Protein AF-A0A530RA92-F1 (afdb_monomer_lite)

Foldseek 3Di:
DPDDPDADADPVRHHDPCLVPCVVVLLVVLCVVVVNDPVSSVVLCVQQQQDPVVSDRDCCGCVNPNDPVVSVD

Sequence (73 aa):
MAEIKGILFDKDGTLVDFNATWLGVADFMAMDASEGDRWKADRLLAAAGYDFATKRFKPDSIFASGTNMDVVE

Secondary structure (DSSP, 8-state):
-------PPPTTS----HHHHHHHHHHHHHHHHTTT-HHHHHHHHHHTTEETTTTEE-TT-HHHH--HHHHH-

pLDDT: mean 92.28, std 5.75, range [62.91, 98.62]

Radius of gyration: 13.35 Å; chains: 1; bounding box: 33×20×35 Å

Structure (mmCIF, N/CA/C/O backbone):
data_AF-A0A530RA92-F1
#
_entry.id   AF-A0A530RA92-F1
#
loop_
_atom_site.group_PDB
_atom_site.id
_atom_site.type_symbol
_atom_site.label_atom_id
_atom_site.label_alt_id
_atom_site.label_comp_id
_atom_site.label_asym_id
_atom_site.label_entity_id
_atom_site.label_seq_id
_atom_site.pdbx_PDB_ins_code
_atom_site.Cartn_x
_atom_site.Cartn_y
_atom_site.Cartn_z
_atom_site.occupancy
_atom_site.B_iso_or_equiv
_atom_site.auth_seq_id
_atom_site.auth_comp_id
_atom_site.auth_asym_id
_atom_site.auth_atom_id
_atom_site.pdbx_PDB_model_num
ATOM 1 N N . MET A 1 1 ? -21.664 3.949 6.845 1.00 62.91 1 MET A N 1
ATOM 2 C CA . MET A 1 1 ? -20.307 3.839 7.425 1.00 62.91 1 MET A CA 1
ATOM 3 C C . MET A 1 1 ? -20.206 2.499 8.116 1.00 62.91 1 MET A C 1
ATOM 5 O O . MET A 1 1 ? -21.152 2.137 8.804 1.00 62.91 1 MET A O 1
ATOM 9 N N . ALA A 1 2 ? -19.122 1.756 7.894 1.00 78.50 2 ALA A N 1
ATOM 10 C CA . ALA A 1 2 ? -18.836 0.589 8.721 1.00 78.50 2 ALA A CA 1
ATOM 11 C C . ALA A 1 2 ? -18.459 1.063 10.133 1.00 78.50 2 ALA A C 1
ATOM 13 O O . ALA A 1 2 ? -17.841 2.117 10.284 1.00 78.50 2 ALA A O 1
ATOM 14 N N . GLU A 1 3 ? -18.864 0.311 11.149 1.00 93.31 3 GLU A N 1
ATOM 15 C CA . GLU A 1 3 ? -18.524 0.598 12.540 1.00 93.31 3 GLU A CA 1
ATOM 16 C C . GLU A 1 3 ? -17.007 0.464 12.757 1.00 93.31 3 GLU A C 1
ATOM 18 O O . GLU A 1 3 ? -16.396 -0.527 12.345 1.00 93.31 3 GLU A O 1
ATOM 23 N N . ILE A 1 4 ? -16.388 1.476 13.375 1.00 89.62 4 ILE A N 1
ATOM 24 C CA . ILE A 1 4 ? -14.952 1.471 13.678 1.00 89.62 4 ILE A CA 1
ATOM 25 C C . ILE A 1 4 ? -14.718 0.535 14.864 1.00 89.62 4 ILE A C 1
ATOM 27 O O . ILE A 1 4 ? -15.149 0.819 15.977 1.00 89.62 4 ILE A O 1
ATOM 31 N N . LYS A 1 5 ? -14.006 -0.572 14.627 1.00 92.25 5 LYS A N 1
ATOM 32 C CA . LYS A 1 5 ? -13.690 -1.578 15.658 1.00 92.25 5 LYS A CA 1
ATOM 33 C C . LYS A 1 5 ? -12.409 -1.282 16.443 1.00 92.25 5 LYS A C 1
ATOM 35 O O . LYS A 1 5 ? -12.169 -1.905 17.470 1.00 92.25 5 LYS A O 1
ATOM 40 N N . GLY A 1 6 ? -11.578 -0.367 15.950 1.00 90.56 6 GLY A N 1
ATOM 41 C CA . GLY A 1 6 ? -10.299 -0.011 16.554 1.00 90.56 6 GLY A CA 1
ATOM 42 C C . GLY A 1 6 ? -9.567 1.061 15.752 1.00 90.56 6 GLY A C 1
ATOM 43 O O . GLY A 1 6 ? -9.909 1.322 14.598 1.00 90.56 6 GLY A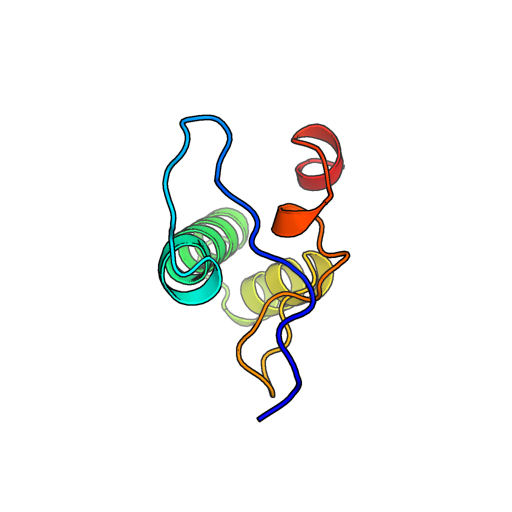 O 1
ATOM 44 N N . ILE A 1 7 ? -8.569 1.678 16.382 1.00 90.19 7 ILE A N 1
ATOM 45 C CA . ILE A 1 7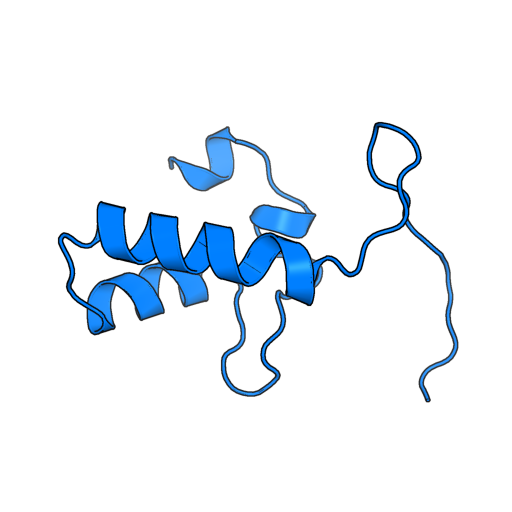 ? -7.673 2.670 15.780 1.00 90.19 7 ILE A CA 1
ATOM 46 C C . ILE A 1 7 ? -6.247 2.170 15.991 1.00 90.19 7 ILE A C 1
ATOM 48 O O . ILE A 1 7 ? -5.879 1.824 17.114 1.00 90.19 7 ILE A O 1
ATOM 52 N N . LEU A 1 8 ? -5.465 2.127 14.915 1.00 87.50 8 LEU A N 1
ATOM 53 C CA . LEU A 1 8 ? -4.046 1.802 14.963 1.00 87.50 8 LEU A CA 1
ATOM 54 C C . LEU A 1 8 ? -3.241 3.100 14.891 1.00 87.50 8 LEU A C 1
ATOM 56 O O . LEU A 1 8 ? -3.494 3.937 14.026 1.00 87.50 8 LEU A O 1
ATOM 60 N N . PHE A 1 9 ? -2.284 3.247 15.800 1.00 90.56 9 PHE A N 1
ATOM 61 C CA . PHE A 1 9 ? -1.292 4.312 15.757 1.00 90.56 9 PHE A CA 1
ATOM 62 C C . PHE A 1 9 ? -0.003 3.756 15.167 1.00 90.56 9 PHE A C 1
ATOM 64 O O . PHE A 1 9 ? 0.335 2.595 15.406 1.00 90.56 9 PHE A O 1
ATOM 71 N N . ASP A 1 10 ? 0.713 4.589 14.417 1.00 87.62 10 ASP A N 1
ATOM 72 C CA . ASP A 1 10 ? 2.078 4.273 14.009 1.00 87.62 10 ASP A CA 1
ATOM 73 C C . ASP A 1 10 ? 2.983 4.074 15.242 1.00 87.62 10 ASP A C 1
ATOM 75 O O . ASP A 1 10 ? 2.639 4.505 16.348 1.00 87.62 10 ASP A O 1
ATOM 79 N N . LYS A 1 11 ? 4.151 3.443 15.069 1.00 86.69 11 LYS A N 1
ATOM 80 C CA . LYS A 1 11 ? 5.075 3.082 16.163 1.00 86.69 11 LYS A CA 1
ATOM 81 C C . LYS A 1 11 ? 5.458 4.261 17.069 1.00 86.69 11 LYS A C 1
ATOM 83 O O . LYS A 1 11 ? 5.743 4.056 18.244 1.00 86.69 11 LYS A O 1
ATOM 88 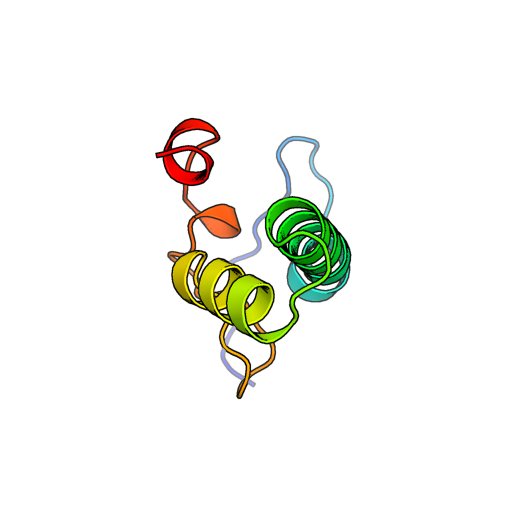N N . ASP A 1 12 ? 5.438 5.480 16.528 1.00 90.81 12 ASP A N 1
ATOM 89 C CA . ASP A 1 12 ? 5.775 6.717 17.242 1.00 90.81 12 ASP A CA 1
ATOM 90 C C . ASP A 1 12 ? 4.536 7.420 17.846 1.00 90.81 12 ASP A C 1
ATOM 92 O O . ASP A 1 12 ? 4.629 8.538 18.348 1.00 90.81 12 ASP A O 1
ATOM 96 N N . GLY A 1 13 ? 3.361 6.783 17.803 1.00 92.62 13 GLY A N 1
ATOM 97 C CA . GLY A 1 13 ? 2.097 7.310 18.331 1.00 92.62 13 GLY A CA 1
ATOM 98 C C . GLY A 1 13 ? 1.346 8.242 17.375 1.00 92.62 13 GLY A C 1
ATOM 99 O O . GLY A 1 13 ? 0.389 8.898 17.785 1.00 92.62 13 GLY A O 1
ATOM 100 N N . THR A 1 14 ? 1.753 8.316 16.105 1.00 93.19 14 THR A N 1
ATOM 101 C CA . THR A 1 14 ? 1.142 9.224 15.122 1.00 93.19 14 THR A CA 1
ATOM 102 C C . THR A 1 14 ? -0.102 8.595 14.494 1.00 93.19 14 THR A C 1
ATOM 104 O O . THR A 1 14 ? -0.065 7.462 14.012 1.00 93.19 14 THR A O 1
ATOM 107 N N . LEU A 1 15 ? -1.208 9.344 14.469 1.00 93.38 15 LEU A N 1
ATOM 108 C CA . LEU A 1 15 ? -2.394 8.997 13.687 1.00 93.38 15 LEU A CA 1
ATOM 109 C C . LEU A 1 15 ? -2.273 9.606 12.287 1.00 93.38 15 LEU A C 1
ATOM 111 O O . LEU A 1 15 ? -2.239 10.828 12.143 1.00 93.38 15 LEU A O 1
ATOM 115 N N . VAL A 1 16 ? -2.231 8.757 11.264 1.00 90.19 16 VAL A N 1
ATOM 116 C CA . VAL A 1 16 ? -2.127 9.169 9.857 1.00 90.19 16 VAL A CA 1
ATOM 117 C C . VAL A 1 16 ? -3.227 8.530 9.020 1.00 90.19 16 VAL A C 1
ATOM 119 O O . VAL A 1 16 ? -3.693 7.429 9.319 1.00 90.19 16 VAL A O 1
ATOM 122 N N . ASP A 1 17 ? -3.614 9.188 7.926 1.00 92.00 17 ASP A N 1
ATOM 123 C CA . ASP A 1 17 ? -4.307 8.485 6.848 1.00 92.00 17 ASP A CA 1
ATOM 124 C C . ASP A 1 17 ? -3.277 7.662 6.072 1.00 92.00 17 ASP A C 1
ATOM 126 O O . ASP A 1 17 ? -2.576 8.168 5.196 1.00 92.00 17 ASP A O 1
ATOM 130 N N . PHE A 1 18 ? -3.197 6.375 6.409 1.00 91.38 18 PHE A N 1
ATOM 131 C CA . PHE A 1 18 ? -2.242 5.449 5.811 1.00 91.38 18 PHE A CA 1
ATOM 132 C C . PHE A 1 18 ? -2.255 5.483 4.276 1.00 91.38 18 PHE A C 1
ATOM 134 O O . PHE A 1 18 ? -1.193 5.540 3.664 1.00 91.38 18 PHE A O 1
ATOM 141 N N . ASN A 1 19 ? -3.432 5.491 3.636 1.00 91.75 19 ASN A N 1
ATOM 142 C CA . ASN A 1 19 ? -3.494 5.420 2.172 1.00 91.75 19 ASN A CA 1
ATOM 143 C C . ASN A 1 19 ? -3.050 6.740 1.540 1.00 91.75 19 ASN A C 1
ATOM 145 O O . ASN A 1 19 ? -2.325 6.720 0.549 1.00 91.75 19 ASN A O 1
ATOM 149 N N . ALA A 1 20 ? -3.447 7.878 2.117 1.00 91.31 20 ALA A N 1
ATOM 150 C CA . ALA A 1 20 ? -3.038 9.187 1.614 1.00 91.31 20 ALA A CA 1
ATOM 151 C C . ALA A 1 20 ? -1.530 9.439 1.791 1.00 91.31 20 ALA A C 1
ATOM 153 O O . ALA A 1 20 ? -0.924 10.112 0.960 1.00 91.31 20 ALA A O 1
ATOM 154 N N . THR A 1 21 ? -0.921 8.892 2.846 1.00 90.69 21 THR A N 1
ATOM 155 C CA . THR A 1 21 ? 0.511 9.057 3.127 1.00 90.69 21 THR A CA 1
ATOM 156 C C . THR A 1 21 ? 1.384 8.077 2.342 1.00 90.69 21 THR A C 1
ATOM 158 O O . THR A 1 21 ? 2.373 8.493 1.742 1.00 90.69 21 THR A O 1
ATOM 161 N N . TRP A 1 22 ? 1.036 6.788 2.314 1.00 91.19 22 TRP A N 1
ATOM 162 C CA . TRP A 1 22 ? 1.926 5.745 1.788 1.00 91.19 22 TRP A CA 1
ATOM 163 C C . TRP A 1 22 ? 1.781 5.481 0.292 1.00 91.19 22 TRP A C 1
ATOM 165 O O . TRP A 1 22 ? 2.747 5.045 -0.332 1.00 91.19 22 TRP A O 1
ATOM 175 N N . LEU A 1 23 ? 0.627 5.776 -0.318 1.00 93.31 23 LEU A N 1
ATOM 176 C CA . LEU A 1 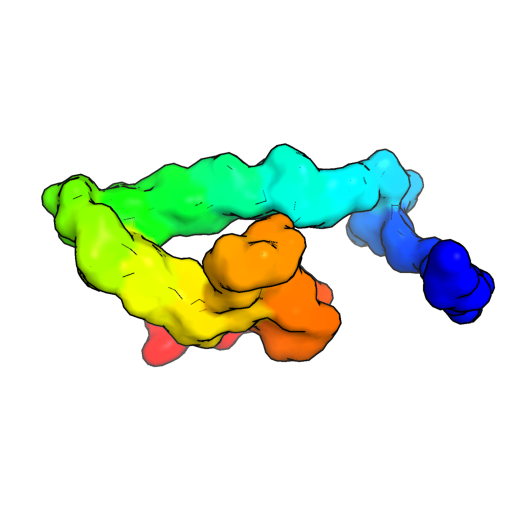23 ? 0.419 5.496 -1.743 1.00 93.31 23 LEU A CA 1
ATOM 177 C C . LEU A 1 23 ? 1.423 6.230 -2.638 1.00 93.31 23 LEU A C 1
ATOM 179 O O . LEU A 1 23 ? 1.981 5.622 -3.543 1.00 93.31 23 LEU A O 1
ATOM 183 N N . GLY A 1 24 ? 1.674 7.518 -2.385 1.00 94.56 24 GLY A N 1
ATOM 184 C CA . GLY A 1 24 ? 2.608 8.296 -3.204 1.00 94.56 24 GLY A CA 1
ATOM 185 C C . GLY A 1 24 ? 4.036 7.748 -3.154 1.00 94.56 24 GLY A C 1
ATOM 186 O O . GLY A 1 24 ? 4.707 7.684 -4.180 1.00 94.56 24 GLY A O 1
ATOM 187 N N . VAL A 1 25 ? 4.478 7.299 -1.975 1.00 93.00 25 VAL A N 1
ATOM 188 C CA . VAL A 1 25 ? 5.798 6.680 -1.792 1.00 93.00 25 VAL A CA 1
ATOM 189 C C . VAL A 1 25 ? 5.861 5.327 -2.498 1.00 93.00 25 VAL A C 1
ATOM 191 O O . VAL A 1 25 ? 6.804 5.078 -3.243 1.00 93.00 25 VAL A O 1
ATOM 194 N N . ALA A 1 26 ? 4.846 4.478 -2.317 1.00 94.31 26 ALA A N 1
ATOM 195 C CA . ALA A 1 26 ? 4.786 3.168 -2.958 1.00 94.31 26 ALA A CA 1
ATOM 196 C C . ALA A 1 26 ? 4.777 3.279 -4.491 1.00 94.31 26 ALA A C 1
ATOM 198 O O . ALA A 1 26 ? 5.492 2.540 -5.162 1.00 94.31 26 ALA A O 1
ATOM 199 N N . ASP A 1 27 ? 4.008 4.220 -5.045 1.00 96.44 27 ASP A N 1
ATOM 200 C CA . ASP A 1 27 ? 3.946 4.452 -6.488 1.00 96.44 27 ASP A CA 1
ATOM 201 C C . ASP A 1 27 ? 5.279 4.960 -7.044 1.00 96.44 27 ASP A C 1
ATOM 203 O O . ASP A 1 27 ? 5.766 4.448 -8.050 1.00 96.44 27 ASP A O 1
ATOM 207 N N . PHE A 1 28 ? 5.916 5.905 -6.346 1.00 96.94 28 PHE A N 1
ATOM 208 C CA . PHE A 1 28 ? 7.248 6.389 -6.700 1.00 96.94 28 PHE A CA 1
ATOM 209 C C . PHE A 1 28 ? 8.282 5.253 -6.714 1.00 96.94 28 PHE A C 1
ATOM 211 O O . PHE A 1 28 ? 9.000 5.095 -7.700 1.00 96.94 28 PHE A O 1
ATOM 218 N N . MET A 1 29 ? 8.322 4.429 -5.663 1.00 94.44 29 MET A N 1
ATOM 219 C CA . MET A 1 29 ? 9.246 3.293 -5.576 1.00 94.44 29 MET A CA 1
ATOM 220 C C . MET A 1 29 ? 8.968 2.243 -6.655 1.00 94.44 29 MET A C 1
ATOM 222 O O . MET A 1 29 ? 9.903 1.716 -7.251 1.00 94.44 29 MET A O 1
ATOM 226 N N . ALA A 1 30 ? 7.696 1.956 -6.945 1.00 96.00 30 ALA A N 1
ATOM 227 C CA . ALA A 1 30 ? 7.320 1.016 -7.996 1.00 96.00 30 ALA A CA 1
ATOM 228 C C . ALA A 1 30 ? 7.727 1.520 -9.388 1.00 96.00 30 ALA A C 1
ATOM 230 O O . ALA A 1 30 ? 8.178 0.726 -10.213 1.00 96.00 30 ALA A O 1
ATOM 231 N N . MET A 1 31 ? 7.594 2.824 -9.649 1.00 98.31 31 MET A N 1
ATOM 232 C CA . MET A 1 31 ? 8.030 3.451 -10.900 1.00 98.31 31 MET A CA 1
ATOM 233 C C . MET A 1 31 ? 9.550 3.426 -11.058 1.00 98.31 31 MET A C 1
ATOM 235 O O . MET A 1 31 ? 10.031 3.108 -12.145 1.00 98.31 31 MET A O 1
ATOM 239 N N . ASP A 1 32 ? 10.293 3.715 -9.990 1.00 97.81 32 ASP A N 1
ATOM 240 C CA . ASP A 1 32 ? 11.758 3.653 -9.978 1.00 97.81 32 ASP A CA 1
ATOM 241 C C . ASP A 1 32 ? 12.254 2.218 -10.222 1.00 97.81 32 ASP A C 1
ATOM 243 O O . ASP A 1 32 ? 12.998 1.965 -11.168 1.00 97.81 32 ASP A O 1
ATOM 247 N N . ALA A 1 33 ? 11.717 1.245 -9.476 1.00 95.06 33 ALA A N 1
ATOM 248 C CA . ALA A 1 33 ? 12.027 -0.179 -9.637 1.00 95.06 33 ALA A CA 1
ATOM 249 C C . ALA A 1 33 ? 11.612 -0.751 -11.005 1.00 95.06 33 ALA A C 1
ATOM 251 O O . ALA A 1 33 ? 12.118 -1.787 -11.434 1.00 95.06 33 ALA A O 1
ATOM 252 N N . SER A 1 34 ? 10.680 -0.088 -11.690 1.00 97.94 34 SER A N 1
ATOM 253 C CA . SER A 1 34 ? 10.208 -0.470 -13.023 1.00 97.94 34 SER A CA 1
ATOM 254 C C . SER A 1 34 ? 10.898 0.286 -14.156 1.00 97.94 34 SER A C 1
ATOM 256 O O . SER A 1 34 ? 10.479 0.142 -15.305 1.00 97.94 34 SER A O 1
ATOM 258 N N . GLU A 1 35 ? 11.915 1.101 -13.861 1.00 98.00 35 GLU A N 1
ATOM 259 C CA . GLU A 1 35 ? 12.623 1.933 -14.845 1.00 98.00 35 GLU A CA 1
ATOM 260 C C . GLU A 1 35 ? 11.665 2.838 -15.650 1.00 98.00 35 GLU A C 1
ATOM 262 O O . GLU A 1 35 ? 11.824 3.055 -16.852 1.00 98.00 35 GLU A O 1
ATOM 267 N N . GLY A 1 36 ? 10.622 3.353 -14.993 1.00 98.06 36 GLY A N 1
ATOM 268 C CA . GLY A 1 36 ? 9.611 4.215 -15.610 1.00 98.06 36 GLY A CA 1
ATOM 269 C C . GLY A 1 36 ? 8.469 3.485 -16.332 1.00 98.06 36 GLY A C 1
ATOM 270 O O . GLY A 1 36 ? 7.558 4.140 -16.841 1.00 98.06 36 GLY A O 1
ATOM 271 N N . ASP A 1 37 ? 8.465 2.150 -16.374 1.00 98.62 37 ASP A N 1
ATOM 272 C CA . ASP A 1 37 ? 7.388 1.364 -16.986 1.00 98.62 37 ASP A CA 1
ATOM 273 C C . ASP A 1 37 ? 6.165 1.263 -16.058 1.00 98.62 37 ASP A C 1
ATOM 275 O O . ASP A 1 37 ? 6.140 0.496 -15.092 1.00 98.62 37 ASP A O 1
ATOM 279 N N . ARG A 1 38 ? 5.106 2.012 -16.394 1.00 98.25 38 ARG A N 1
ATOM 280 C CA . ARG A 1 38 ? 3.846 2.042 -15.634 1.00 98.25 38 ARG A CA 1
ATOM 281 C C . ARG A 1 38 ? 3.191 0.670 -15.492 1.00 98.25 38 ARG A C 1
ATOM 283 O O . ARG A 1 38 ? 2.646 0.369 -14.435 1.00 98.25 38 ARG A O 1
ATOM 290 N N . TRP A 1 39 ? 3.227 -0.167 -16.529 1.00 98.25 39 TRP A N 1
ATOM 291 C CA . TRP A 1 39 ? 2.568 -1.473 -16.475 1.00 98.25 39 TRP A CA 1
ATOM 292 C C . TRP A 1 39 ? 3.276 -2.401 -15.488 1.00 98.25 39 TRP A C 1
ATOM 294 O O . TRP A 1 39 ? 2.622 -3.106 -14.717 1.00 98.25 39 TRP A O 1
ATOM 304 N N . LYS A 1 40 ? 4.612 -2.377 -15.463 1.00 98.38 40 LYS A N 1
ATOM 305 C CA . LYS A 1 40 ? 5.389 -3.105 -14.450 1.00 98.38 40 LYS A CA 1
ATOM 306 C C . LYS A 1 40 ? 5.155 -2.537 -13.052 1.00 98.38 40 LYS A C 1
ATOM 308 O O . LYS A 1 40 ? 4.907 -3.318 -12.135 1.00 98.38 40 LYS A O 1
ATOM 313 N N . ALA A 1 41 ? 5.129 -1.213 -12.904 1.00 98.25 41 ALA A N 1
ATOM 314 C CA . ALA A 1 41 ? 4.883 -0.565 -11.619 1.00 98.25 41 ALA A CA 1
ATOM 315 C C . ALA A 1 41 ? 3.504 -0.935 -11.053 1.00 98.25 41 ALA A C 1
ATOM 317 O O . ALA A 1 41 ? 3.385 -1.286 -9.880 1.00 98.25 41 ALA A O 1
ATOM 318 N N . ASP A 1 42 ? 2.470 -0.967 -11.898 1.00 98.06 42 ASP A N 1
ATOM 319 C CA . ASP A 1 42 ? 1.131 -1.406 -11.495 1.00 98.06 42 ASP A CA 1
ATOM 320 C C . ASP A 1 42 ? 1.115 -2.856 -11.020 1.00 98.06 42 ASP A C 1
ATOM 322 O O . ASP A 1 42 ? 0.427 -3.190 -10.054 1.00 98.06 42 ASP A O 1
ATOM 326 N N . ARG A 1 43 ? 1.897 -3.727 -11.665 1.00 97.62 43 ARG A N 1
ATOM 327 C CA . ARG A 1 43 ? 2.034 -5.120 -11.230 1.00 97.62 43 ARG A CA 1
ATOM 328 C C . ARG A 1 43 ? 2.744 -5.240 -9.888 1.00 97.62 43 ARG A C 1
ATOM 330 O O . ARG A 1 43 ? 2.310 -6.061 -9.083 1.00 97.62 43 ARG A O 1
ATOM 337 N N . LEU A 1 44 ? 3.778 -4.437 -9.638 1.00 95.81 44 LEU A N 1
ATOM 338 C CA . LEU A 1 44 ? 4.451 -4.384 -8.336 1.00 95.81 44 LEU A CA 1
ATOM 339 C C . LEU A 1 44 ? 3.490 -3.903 -7.245 1.00 95.81 44 LEU A C 1
ATOM 341 O O . LEU A 1 44 ? 3.377 -4.544 -6.206 1.00 95.81 44 LEU A O 1
ATOM 345 N N . LEU A 1 45 ? 2.724 -2.840 -7.500 1.00 96.25 45 LEU A N 1
ATOM 346 C CA . LEU A 1 45 ? 1.721 -2.343 -6.555 1.00 96.25 45 LEU A CA 1
ATOM 347 C C . LEU A 1 45 ? 0.618 -3.369 -6.284 1.00 96.25 45 LEU A C 1
ATOM 349 O O . LEU A 1 45 ? 0.235 -3.574 -5.133 1.00 96.25 45 LEU A O 1
ATOM 353 N N . ALA A 1 46 ? 0.120 -4.042 -7.324 1.00 96.44 46 ALA A N 1
ATOM 354 C CA . ALA A 1 46 ? -0.880 -5.093 -7.171 1.00 96.44 46 ALA A CA 1
ATOM 355 C C . ALA A 1 46 ? -0.341 -6.278 -6.352 1.00 96.44 46 ALA A C 1
ATOM 357 O O . ALA A 1 46 ? -1.051 -6.790 -5.485 1.00 96.44 46 ALA A O 1
ATOM 358 N N . ALA A 1 47 ? 0.912 -6.684 -6.589 1.00 94.38 47 ALA A N 1
ATOM 359 C CA . ALA A 1 47 ? 1.593 -7.716 -5.807 1.00 94.38 47 ALA A CA 1
ATOM 360 C C . ALA A 1 47 ? 1.792 -7.285 -4.346 1.00 94.38 47 ALA A C 1
ATOM 362 O O . ALA A 1 47 ? 1.550 -8.074 -3.437 1.00 94.38 47 ALA A O 1
ATOM 363 N N . ALA A 1 48 ? 2.101 -6.007 -4.117 1.00 93.81 48 ALA A N 1
ATOM 364 C CA . ALA A 1 48 ? 2.178 -5.408 -2.789 1.00 93.81 48 ALA A CA 1
ATOM 365 C C . ALA A 1 48 ? 0.807 -5.240 -2.102 1.00 93.81 48 ALA A C 1
ATOM 367 O O . ALA A 1 48 ? 0.739 -4.785 -0.963 1.00 93.81 48 ALA A O 1
ATOM 368 N N . GLY A 1 49 ? -0.297 -5.608 -2.762 1.00 95.25 49 GLY A N 1
ATOM 369 C CA . GLY A 1 49 ? -1.641 -5.593 -2.188 1.00 95.25 49 GLY A CA 1
ATOM 370 C C . GLY A 1 49 ? -2.407 -4.284 -2.379 1.00 95.25 49 GLY A C 1
ATOM 371 O O . GLY A 1 49 ? -3.398 -4.066 -1.680 1.00 95.25 49 GLY A O 1
ATOM 372 N N . TYR A 1 50 ? -1.990 -3.419 -3.307 1.00 96.56 50 TYR A N 1
ATOM 373 C CA . TYR A 1 50 ? -2.777 -2.255 -3.711 1.00 96.56 50 TYR A CA 1
ATOM 374 C C . TYR A 1 50 ? -3.954 -2.668 -4.604 1.00 96.56 50 TYR A C 1
ATOM 376 O O . TYR A 1 50 ? -3.790 -3.375 -5.599 1.00 96.56 50 TYR A O 1
ATOM 384 N N . ASP A 1 51 ? -5.153 -2.205 -4.263 1.00 96.25 51 ASP A N 1
ATOM 385 C CA . ASP A 1 51 ? -6.355 -2.356 -5.073 1.00 96.25 51 ASP A CA 1
ATOM 386 C C . ASP A 1 51 ? -6.674 -1.036 -5.785 1.00 96.25 51 ASP A C 1
ATOM 388 O O . ASP A 1 51 ? -7.094 -0.051 -5.173 1.00 96.25 51 ASP A O 1
ATOM 392 N N . PHE A 1 52 ? -6.511 -1.037 -7.107 1.00 95.50 52 PHE A N 1
ATOM 393 C CA . PHE A 1 52 ? -6.763 0.118 -7.967 1.00 95.50 52 PHE A CA 1
ATOM 394 C C . PHE A 1 52 ? -8.238 0.524 -8.039 1.00 95.50 52 PHE A C 1
ATOM 396 O O . PHE A 1 52 ? -8.534 1.699 -8.262 1.00 95.50 52 PHE A O 1
ATOM 403 N N . ALA A 1 53 ? -9.171 -0.413 -7.846 1.00 96.19 53 ALA A N 1
ATOM 404 C CA . ALA A 1 53 ? -10.599 -0.113 -7.903 1.00 96.19 53 ALA A CA 1
ATOM 405 C C . ALA A 1 53 ? -11.035 0.680 -6.668 1.00 96.19 53 ALA A C 1
ATOM 407 O O . ALA A 1 53 ? -11.770 1.662 -6.777 1.00 96.19 53 ALA A O 1
ATOM 408 N N . THR A 1 54 ? -10.550 0.275 -5.493 1.00 94.88 54 THR A N 1
ATOM 409 C CA . THR A 1 54 ? -10.874 0.940 -4.223 1.00 94.88 54 THR A CA 1
ATOM 410 C C . THR A 1 54 ? -9.877 2.031 -3.839 1.00 94.88 54 THR A C 1
ATOM 412 O O . THR A 1 54 ? -10.171 2.824 -2.944 1.00 94.88 54 THR A O 1
ATOM 415 N N . LYS A 1 55 ? -8.738 2.113 -4.539 1.00 94.44 55 LYS A N 1
ATOM 416 C CA . LYS A 1 55 ? -7.601 3.010 -4.274 1.00 94.44 55 LYS A CA 1
ATOM 417 C C . LYS A 1 55 ? -7.035 2.848 -2.865 1.00 94.44 55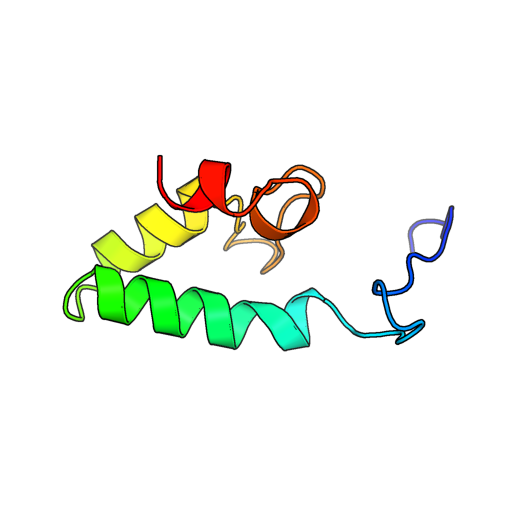 LYS A C 1
ATOM 419 O O . LYS A 1 55 ? -6.723 3.834 -2.194 1.00 94.44 55 LYS A O 1
ATOM 424 N N . ARG A 1 56 ? -6.946 1.606 -2.394 1.00 94.88 56 ARG A N 1
ATOM 425 C CA . ARG A 1 56 ? -6.522 1.281 -1.029 1.00 94.88 56 ARG A CA 1
ATOM 426 C C . ARG A 1 56 ? -5.618 0.065 -1.013 1.00 94.88 56 ARG A C 1
ATOM 428 O O . ARG A 1 56 ? -5.758 -0.834 -1.836 1.00 94.88 56 ARG A O 1
ATOM 435 N N . PHE A 1 57 ? -4.742 0.011 -0.022 1.00 95.25 57 PHE A N 1
ATOM 436 C CA . PHE A 1 57 ? -4.069 -1.234 0.320 1.00 95.25 57 PHE A CA 1
ATOM 437 C C . PHE A 1 57 ? -5.023 -2.178 1.044 1.00 95.25 57 PHE A C 1
ATOM 439 O O . PHE A 1 57 ? -5.843 -1.756 1.871 1.00 95.25 57 PHE A O 1
ATOM 446 N N . LYS A 1 58 ? -4.908 -3.470 0.737 1.00 94.38 58 LYS A N 1
ATOM 447 C CA . LYS A 1 58 ? -5.596 -4.515 1.491 1.00 94.38 58 LYS A CA 1
ATOM 448 C C . LYS A 1 58 ? -5.078 -4.554 2.938 1.00 94.38 58 LYS A C 1
ATOM 450 O O . LYS A 1 58 ? -3.904 -4.247 3.168 1.00 94.38 58 LYS A O 1
ATOM 455 N N . PRO A 1 59 ? -5.919 -4.938 3.917 1.00 89.56 59 PRO A N 1
ATOM 456 C CA . PRO A 1 59 ? -5.505 -5.017 5.320 1.00 89.56 59 PRO A CA 1
ATOM 457 C C . PRO A 1 59 ? -4.314 -5.949 5.583 1.00 89.56 59 PRO A C 1
ATOM 459 O O . PRO A 1 59 ? -3.584 -5.724 6.538 1.00 89.56 59 PRO A O 1
ATOM 462 N N . ASP A 1 60 ? -4.130 -6.969 4.745 1.00 90.25 60 ASP A N 1
ATOM 463 C CA . ASP A 1 60 ? -3.061 -7.973 4.788 1.00 90.25 60 ASP A CA 1
ATOM 464 C C . ASP A 1 60 ? -1.938 -7.707 3.764 1.00 90.25 60 ASP A C 1
ATOM 466 O O . ASP A 1 60 ? -1.155 -8.595 3.432 1.00 90.25 60 ASP A O 1
ATOM 470 N N . SER A 1 61 ? -1.872 -6.488 3.220 1.00 93.56 61 SER A N 1
ATOM 471 C CA . SER A 1 61 ? -0.814 -6.081 2.289 1.00 93.56 61 SER A CA 1
ATOM 472 C C . SER A 1 61 ? 0.567 -6.081 2.944 1.00 93.56 61 SER A C 1
ATOM 474 O O . SER A 1 61 ? 0.703 -5.803 4.137 1.00 93.56 61 SER A O 1
ATOM 476 N N . ILE A 1 62 ? 1.618 -6.285 2.142 1.00 91.12 62 ILE A N 1
ATOM 477 C CA . ILE A 1 62 ? 3.005 -6.280 2.636 1.00 91.12 62 ILE A CA 1
ATOM 478 C C . ILE A 1 62 ? 3.378 -4.949 3.310 1.00 91.12 62 ILE A C 1
ATOM 480 O O . ILE A 1 62 ? 4.125 -4.942 4.279 1.00 91.12 62 ILE A O 1
ATOM 484 N N . PHE A 1 63 ? 2.802 -3.825 2.867 1.00 88.44 63 PHE A N 1
ATOM 485 C CA . PHE A 1 63 ? 3.052 -2.520 3.485 1.00 88.44 63 PHE A CA 1
ATOM 486 C C . PHE A 1 63 ? 2.280 -2.291 4.790 1.00 88.44 63 PHE A C 1
ATOM 488 O O . PHE A 1 63 ? 2.693 -1.457 5.590 1.00 88.44 63 PHE A O 1
ATOM 495 N N . ALA A 1 64 ? 1.158 -2.984 5.009 1.00 88.62 64 ALA A N 1
ATOM 496 C CA . ALA A 1 64 ? 0.363 -2.841 6.229 1.00 88.62 64 ALA A CA 1
ATOM 497 C C . ALA A 1 64 ? 0.720 -3.886 7.299 1.00 88.62 64 ALA A C 1
ATOM 499 O O . ALA A 1 64 ? 0.637 -3.589 8.489 1.00 88.62 64 ALA A O 1
ATOM 500 N N . SER A 1 65 ? 1.093 -5.102 6.889 1.00 89.12 65 SER A N 1
ATOM 501 C CA . SER A 1 65 ? 1.307 -6.244 7.789 1.00 89.12 65 SER A CA 1
ATOM 502 C C . SER A 1 65 ? 2.559 -7.075 7.498 1.00 89.12 65 SER A C 1
ATOM 504 O O . SER A 1 65 ? 2.765 -8.088 8.163 1.00 89.12 65 SER A O 1
ATOM 506 N N . GLY A 1 66 ? 3.365 -6.694 6.506 1.00 89.25 66 GLY A N 1
ATOM 507 C CA . GLY A 1 66 ? 4.613 -7.374 6.167 1.00 89.25 66 GLY A CA 1
ATOM 508 C C . GLY A 1 66 ? 5.835 -6.777 6.861 1.00 89.25 66 GLY A C 1
ATOM 509 O O . GLY A 1 66 ? 5.764 -5.838 7.656 1.00 89.25 66 GLY A O 1
ATOM 510 N N . THR A 1 67 ? 6.984 -7.350 6.542 1.00 89.50 67 THR A N 1
ATOM 511 C CA . THR A 1 67 ? 8.311 -6.918 6.966 1.00 89.50 67 THR A CA 1
ATOM 512 C C . THR A 1 67 ? 9.072 -6.326 5.786 1.00 89.50 67 THR A C 1
ATOM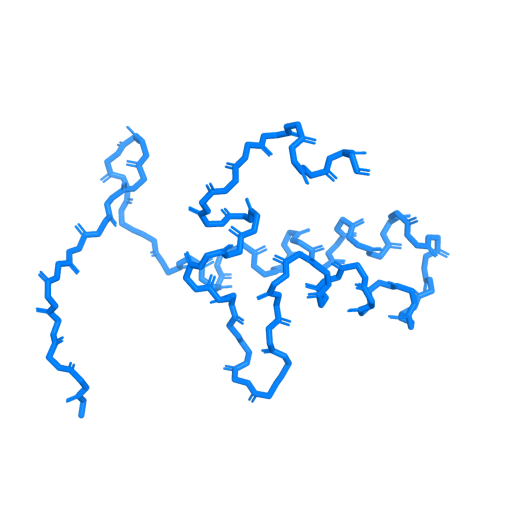 514 O O . THR A 1 67 ? 8.731 -6.540 4.626 1.00 89.50 67 THR A O 1
ATOM 517 N N . ASN A 1 68 ? 10.175 -5.632 6.067 1.00 87.56 68 ASN A N 1
ATOM 518 C CA . ASN A 1 68 ? 11.069 -5.169 5.004 1.00 87.56 68 ASN A CA 1
ATOM 519 C C . ASN A 1 68 ? 11.629 -6.326 4.160 1.00 87.56 68 ASN A C 1
ATOM 521 O O . ASN A 1 68 ? 12.019 -6.092 3.022 1.00 87.56 68 ASN A O 1
ATOM 525 N N . MET A 1 69 ? 11.686 -7.550 4.704 1.00 90.62 69 MET A N 1
ATOM 526 C CA . MET A 1 69 ? 12.144 -8.707 3.942 1.00 90.62 69 MET A CA 1
ATOM 527 C C . MET A 1 69 ? 11.097 -9.147 2.918 1.00 90.62 69 MET A C 1
ATOM 529 O O . MET A 1 69 ? 11.442 -9.345 1.760 1.00 90.62 69 MET A O 1
ATOM 533 N N . ASP A 1 70 ? 9.818 -9.146 3.308 1.00 89.25 70 ASP A N 1
ATOM 534 C CA . ASP A 1 70 ? 8.684 -9.481 2.430 1.00 89.25 70 ASP A CA 1
ATOM 535 C C . ASP A 1 70 ? 8.514 -8.502 1.251 1.00 89.25 70 ASP A C 1
ATOM 537 O O . ASP A 1 70 ? 7.775 -8.779 0.313 1.00 89.25 70 ASP A O 1
ATOM 541 N N . VAL A 1 71 ? 9.156 -7.329 1.308 1.00 82.94 71 VAL A N 1
ATOM 542 C CA . VAL A 1 71 ? 9.161 -6.338 0.217 1.00 82.94 71 VAL A CA 1
ATOM 543 C C . VAL A 1 71 ? 10.253 -6.626 -0.820 1.00 82.94 71 VAL A C 1
ATOM 545 O O . VAL A 1 71 ? 10.135 -6.193 -1.964 1.00 82.94 71 VAL A O 1
ATOM 548 N N . VAL A 1 72 ? 11.333 -7.300 -0.421 1.00 82.44 72 VAL A N 1
ATOM 549 C CA . VAL A 1 72 ? 12.524 -7.521 -1.259 1.00 82.44 72 VAL A CA 1
ATOM 550 C C . VAL A 1 72 ? 12.546 -8.924 -1.880 1.00 82.44 72 VAL A C 1
ATOM 552 O O . VAL A 1 72 ? 13.182 -9.098 -2.919 1.00 82.44 72 VAL A O 1
ATOM 555 N N . GLU A 1 73 ? 11.891 -9.904 -1.252 1.00 74.19 73 GLU A N 1
ATOM 556 C CA . GLU A 1 73 ? 11.713 -11.273 -1.775 1.00 74.19 73 GLU A CA 1
ATOM 557 C C . GLU A 1 73 ? 10.686 -11.354 -2.918 1.00 74.19 73 GLU A C 1
ATOM 559 O O . GLU A 1 73 ? 10.961 -12.109 -3.883 1.00 74.19 73 GLU A O 1
#